Protein AF-A0A8S2UD18-F1 (afdb_monomer)

Mean predicted aligned error: 2.88 Å

pLDDT: mean 93.21, std 3.49, range [78.12, 98.25]

Sequence (74 aa):
MECLKQLSAVGLTIIFYIHQPRYSIFKLFDTVLLMDKGKTFDQSPALGLLPHFNIQGYPCDVRDHPADFALDVL

Structure (mmCIF, N/CA/C/O backbone):
data_AF-A0A8S2UD18-F1
#
_entry.id   AF-A0A8S2UD18-F1
#
loop_
_atom_site.group_PDB
_atom_site.id
_atom_site.type_symbol
_atom_site.label_atom_id
_atom_site.label_alt_id
_atom_site.label_comp_id
_atom_site.label_asym_id
_atom_site.label_entity_id
_atom_site.label_seq_id
_atom_site.pdbx_PDB_ins_code
_atom_site.Cartn_x
_atom_site.Cartn_y
_atom_site.Cartn_z
_atom_site.occupancy
_atom_site.B_iso_or_equiv
_atom_site.auth_seq_id
_atom_site.auth_comp_id
_atom_site.auth_asym_id
_atom_site.auth_atom_id
_atom_site.pdbx_PDB_model_num
ATOM 1 N N . MET A 1 1 ? 0.822 -4.196 12.925 1.00 92.00 1 MET A N 1
ATOM 2 C CA . MET A 1 1 ? -0.054 -3.622 11.878 1.00 92.00 1 MET A CA 1
ATOM 3 C C . MET A 1 1 ? -1.523 -3.941 12.101 1.00 92.00 1 MET A C 1
ATOM 5 O O . MET A 1 1 ? -2.332 -3.049 11.908 1.00 92.00 1 MET A O 1
ATOM 9 N N . GLU A 1 2 ? -1.878 -5.136 12.579 1.00 93.62 2 GLU A N 1
ATOM 10 C CA . GLU A 1 2 ? -3.274 -5.489 12.906 1.00 93.62 2 GLU A CA 1
ATOM 11 C C . GLU A 1 2 ? -3.948 -4.511 13.877 1.00 93.62 2 GLU A C 1
ATOM 13 O O . GLU A 1 2 ? -5.050 -4.059 13.599 1.00 93.62 2 GLU A O 1
ATOM 18 N N . CYS A 1 3 ? -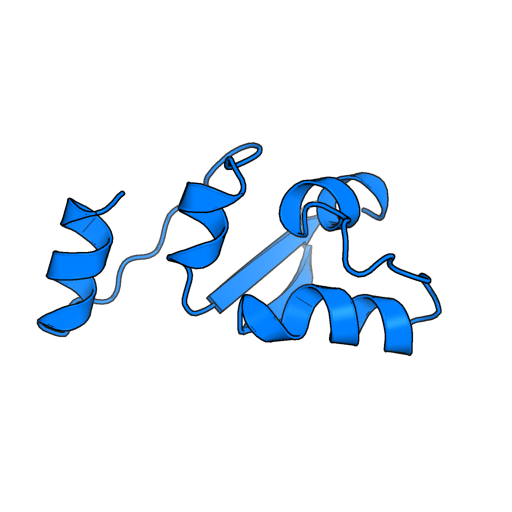3.260 -4.094 14.948 1.00 97.12 3 CYS A N 1
ATOM 19 C CA . CYS A 1 3 ? -3.774 -3.069 15.865 1.00 97.12 3 CYS A CA 1
ATOM 20 C C . CYS A 1 3 ? -4.121 -1.753 15.139 1.00 97.12 3 CYS A C 1
ATOM 22 O O . CYS A 1 3 ? -5.201 -1.207 15.334 1.00 97.12 3 CYS A O 1
ATOM 24 N N . LEU A 1 4 ? -3.264 -1.280 14.223 1.00 97.19 4 LEU A N 1
ATOM 25 C CA . LEU A 1 4 ? -3.566 -0.087 13.421 1.00 97.19 4 LEU A CA 1
ATOM 26 C C . LEU A 1 4 ? -4.780 -0.321 12.513 1.00 97.19 4 LEU A C 1
ATOM 28 O O . LEU A 1 4 ? -5.636 0.548 12.408 1.00 97.19 4 LEU A O 1
ATOM 32 N N . LYS A 1 5 ? -4.913 -1.510 11.914 1.00 96.31 5 LYS A N 1
ATOM 33 C CA . LYS A 1 5 ? -6.091 -1.842 11.101 1.00 96.31 5 LYS A CA 1
ATOM 34 C C . LYS A 1 5 ? -7.384 -1.870 11.925 1.00 96.31 5 LYS A C 1
ATOM 36 O O . LYS A 1 5 ? -8.426 -1.439 11.446 1.00 96.31 5 LYS A O 1
ATOM 41 N N . GLN A 1 6 ? -7.327 -2.349 13.166 1.00 97.31 6 GLN A N 1
ATOM 42 C CA . GLN A 1 6 ? -8.469 -2.317 14.084 1.00 97.31 6 GLN A CA 1
ATOM 43 C C . GLN A 1 6 ? -8.837 -0.883 14.475 1.00 97.31 6 GLN A C 1
ATOM 45 O O . GLN A 1 6 ? -10.013 -0.532 14.487 1.00 97.31 6 GLN A O 1
ATOM 50 N N . LEU A 1 7 ? -7.836 -0.041 14.742 1.00 97.81 7 LEU A N 1
ATOM 51 C CA . LEU A 1 7 ? -8.047 1.376 15.029 1.00 97.81 7 LEU A CA 1
ATOM 52 C C . LEU A 1 7 ? -8.655 2.120 13.829 1.00 97.81 7 LEU A C 1
ATOM 54 O O . LEU A 1 7 ? -9.548 2.945 14.016 1.00 97.81 7 LEU A O 1
ATOM 58 N N . SER A 1 8 ? -8.243 1.808 12.597 1.00 97.31 8 SER A N 1
ATOM 59 C CA . SER A 1 8 ? -8.874 2.422 11.425 1.00 97.31 8 SER A CA 1
ATOM 60 C C . SER A 1 8 ? -10.314 1.952 11.217 1.00 97.31 8 SER A C 1
ATOM 62 O O . SER A 1 8 ? -11.174 2.755 10.863 1.00 97.31 8 SER A O 1
ATOM 64 N N . ALA A 1 9 ? -10.617 0.690 11.536 1.00 96.62 9 ALA A N 1
ATOM 65 C CA . ALA A 1 9 ? -11.972 0.146 11.460 1.00 96.62 9 ALA A CA 1
ATOM 66 C C . ALA A 1 9 ? -12.964 0.805 12.439 1.00 96.62 9 ALA A C 1
ATOM 68 O O . ALA A 1 9 ? -14.163 0.799 12.172 1.00 96.62 9 ALA A O 1
ATOM 69 N N . VAL A 1 10 ? -12.490 1.410 13.539 1.00 97.56 10 VAL A N 1
ATOM 70 C CA . VAL A 1 10 ? -13.336 2.204 14.455 1.00 97.56 10 VAL A CA 1
ATOM 71 C C . VAL A 1 10 ? -13.461 3.679 14.047 1.00 97.56 10 VAL A C 1
ATOM 73 O O . VAL A 1 10 ? -14.042 4.473 14.783 1.00 97.56 10 VAL A O 1
ATOM 76 N N . GLY A 1 11 ? -12.943 4.052 12.871 1.00 97.00 11 GLY A N 1
ATOM 77 C CA . GLY A 1 11 ? -13.107 5.380 12.274 1.00 97.00 11 GLY A CA 1
ATOM 78 C C . GLY A 1 11 ? -11.918 6.327 12.446 1.00 97.00 11 GLY A C 1
ATOM 79 O O . GLY A 1 11 ? -12.045 7.509 12.131 1.00 97.00 11 GLY A O 1
ATOM 80 N N . LEU A 1 12 ? -10.766 5.850 12.932 1.00 98.25 12 LEU A N 1
ATOM 81 C CA . LEU A 1 12 ? -9.561 6.678 13.022 1.00 98.25 12 LEU A CA 1
ATOM 82 C C . LEU A 1 12 ? -8.801 6.707 11.692 1.00 98.25 12 LEU A C 1
ATOM 84 O O . LEU A 1 12 ? -8.426 5.671 11.145 1.00 98.25 12 LEU A O 1
ATOM 88 N N . THR A 1 13 ? -8.481 7.904 11.206 1.00 97.50 13 THR A N 1
ATOM 89 C CA . THR A 1 13 ? -7.568 8.061 10.069 1.00 97.50 13 THR A CA 1
ATOM 90 C C . THR A 1 13 ? -6.132 7.861 10.539 1.00 97.50 13 THR A C 1
ATOM 92 O O . THR A 1 13 ? -5.634 8.617 11.372 1.00 97.50 13 THR A O 1
ATOM 95 N N . ILE A 1 14 ? -5.451 6.859 9.985 1.00 97.62 14 ILE A N 1
ATOM 96 C CA . ILE A 1 14 ? -4.058 6.545 10.309 1.00 97.62 14 ILE A CA 1
ATOM 97 C C . ILE A 1 14 ? -3.212 6.769 9.063 1.00 97.62 14 ILE A C 1
ATOM 99 O O . ILE A 1 14 ? -3.419 6.124 8.039 1.00 97.62 14 ILE A O 1
ATOM 103 N N . ILE A 1 15 ? -2.238 7.668 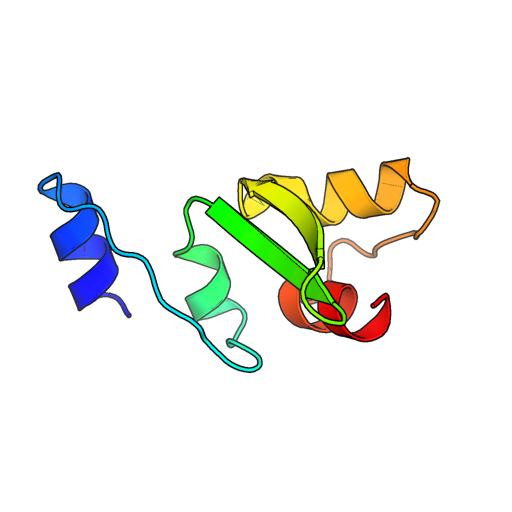9.176 1.00 97.19 15 ILE A N 1
ATOM 104 C CA . ILE A 1 15 ? -1.251 7.948 8.134 1.00 97.19 15 ILE A CA 1
ATOM 105 C C . ILE A 1 15 ? 0.111 7.566 8.699 1.00 97.19 15 ILE A C 1
ATOM 107 O O . ILE A 1 15 ? 0.475 7.990 9.795 1.00 97.19 15 ILE A O 1
ATOM 111 N N . PHE A 1 16 ? 0.855 6.746 7.968 1.00 96.56 16 PHE A N 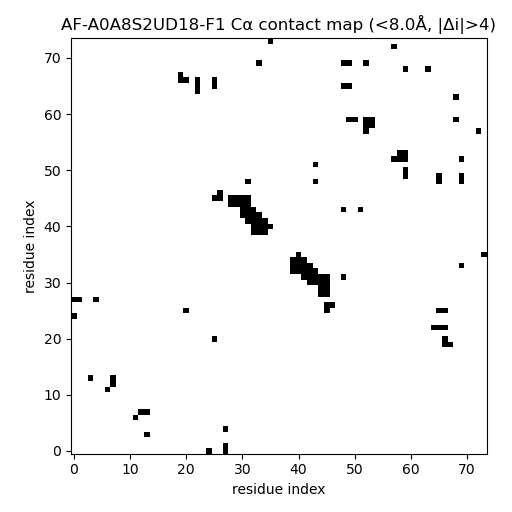1
ATOM 112 C CA . 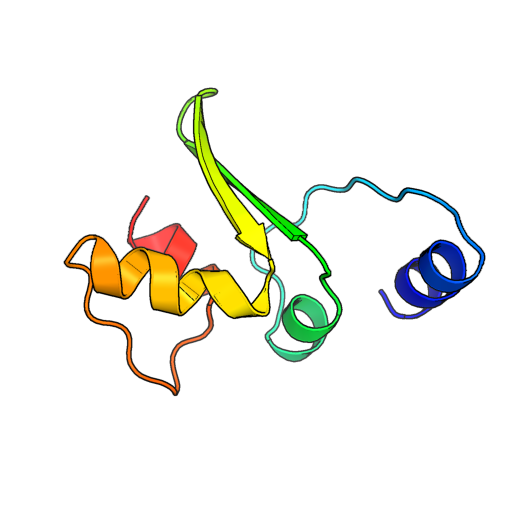PHE A 1 16 ? 2.184 6.312 8.368 1.00 96.56 16 PHE A CA 1
ATOM 113 C C . PHE A 1 16 ? 3.068 6.110 7.141 1.00 96.56 16 PHE A C 1
ATOM 115 O O . PHE A 1 16 ? 2.585 5.912 6.029 1.00 96.56 16 PHE A O 1
ATOM 122 N N . TYR A 1 17 ? 4.374 6.139 7.376 1.00 95.06 17 TYR A N 1
ATOM 123 C CA . TYR A 1 17 ? 5.390 5.720 6.422 1.00 95.06 17 TYR A CA 1
ATOM 124 C C . TYR A 1 17 ? 5.908 4.339 6.826 1.00 95.06 17 TYR A C 1
ATOM 126 O O . TYR A 1 17 ? 6.052 4.040 8.015 1.00 95.06 17 TYR A O 1
ATOM 134 N N . ILE A 1 18 ? 6.196 3.497 5.838 1.00 94.25 18 ILE A N 1
ATOM 135 C CA . ILE A 1 18 ? 6.812 2.191 6.042 1.00 94.25 18 ILE A CA 1
ATOM 136 C C . ILE A 1 18 ? 7.821 1.932 4.931 1.00 94.25 18 ILE A C 1
ATOM 138 O O . ILE A 1 18 ? 7.538 2.160 3.758 1.00 94.25 18 ILE A O 1
ATOM 142 N N . HIS A 1 19 ? 8.996 1.440 5.306 1.00 91.12 19 HIS A N 1
ATOM 143 C CA . HIS A 1 19 ? 10.004 1.008 4.350 1.00 91.12 19 HIS A CA 1
ATOM 144 C C . HIS A 1 19 ? 9.783 -0.472 4.024 1.00 91.12 19 HIS A C 1
ATOM 146 O O . HIS A 1 19 ? 9.814 -1.290 4.944 1.00 91.12 19 HIS A O 1
ATOM 152 N N . GLN A 1 20 ? 9.559 -0.798 2.745 1.00 87.94 20 GLN A N 1
ATOM 153 C CA . GLN A 1 20 ? 9.488 -2.173 2.215 1.00 87.94 20 GLN A CA 1
ATOM 154 C C . GLN A 1 20 ? 8.639 -3.135 3.081 1.00 87.94 20 GLN A C 1
ATOM 156 O O . GLN A 1 20 ? 9.168 -4.012 3.773 1.00 87.94 20 GLN A O 1
ATOM 161 N N . PRO A 1 21 ? 7.303 -2.965 3.113 1.00 95.12 21 PRO A N 1
ATOM 162 C CA . PRO A 1 21 ? 6.432 -3.840 3.888 1.00 95.12 21 PRO A CA 1
ATOM 163 C C . PRO A 1 21 ? 6.437 -5.258 3.313 1.00 95.12 21 PRO A C 1
ATOM 165 O O . PRO A 1 21 ? 6.478 -5.444 2.108 1.00 95.12 21 PRO A O 1
ATOM 168 N N . ARG A 1 22 ? 6.280 -6.276 4.164 1.00 95.19 22 ARG A N 1
ATOM 169 C CA . ARG A 1 22 ? 5.973 -7.635 3.685 1.00 95.19 22 ARG A CA 1
ATOM 170 C C . ARG A 1 22 ? 4.596 -7.680 3.015 1.00 95.19 22 ARG A C 1
ATOM 172 O O . ARG A 1 22 ? 3.694 -6.948 3.428 1.00 95.19 22 ARG A O 1
ATOM 179 N N . TYR A 1 23 ? 4.372 -8.665 2.141 1.00 93.62 23 TYR A N 1
ATOM 180 C CA . TYR A 1 23 ? 3.095 -8.824 1.421 1.00 93.62 23 TYR A CA 1
ATOM 181 C C . TYR A 1 23 ? 1.887 -8.900 2.348 1.00 93.62 23 TYR A C 1
ATOM 183 O O . TYR A 1 23 ? 0.846 -8.290 2.115 1.00 93.62 23 TYR A O 1
ATOM 191 N N . SER A 1 24 ? 2.029 -9.647 3.444 1.00 94.56 24 SER A N 1
ATOM 192 C CA . SER A 1 24 ? 0.978 -9.796 4.449 1.00 94.56 24 SER A CA 1
ATOM 193 C C . SER A 1 24 ? 0.589 -8.472 5.102 1.00 94.56 24 SER A C 1
ATOM 195 O O . SER A 1 24 ? -0.575 -8.297 5.442 1.00 94.56 24 SER A O 1
ATOM 197 N N . ILE A 1 25 ? 1.539 -7.546 5.245 1.00 95.69 25 ILE A N 1
ATOM 198 C CA . ILE A 1 25 ? 1.302 -6.207 5.781 1.00 95.69 25 ILE A CA 1
ATOM 199 C C . ILE A 1 25 ? 0.689 -5.305 4.711 1.00 95.69 25 ILE A C 1
ATOM 201 O O . ILE A 1 25 ? -0.281 -4.617 5.013 1.00 95.69 25 ILE A O 1
ATOM 205 N N . PHE A 1 26 ? 1.205 -5.338 3.478 1.00 95.25 26 PHE A N 1
ATOM 206 C CA . PHE A 1 26 ? 0.690 -4.522 2.374 1.00 95.25 26 PHE A CA 1
ATOM 207 C C . PHE 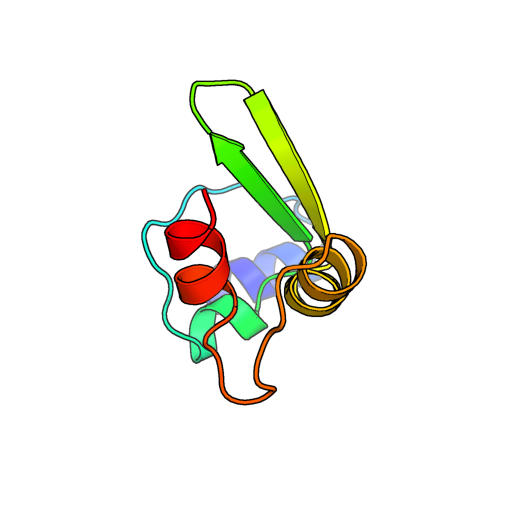A 1 26 ? -0.805 -4.762 2.129 1.00 95.25 26 PHE A C 1
ATOM 209 O O . PHE A 1 26 ? -1.569 -3.819 1.952 1.00 95.25 26 PHE A O 1
ATOM 216 N N . LYS A 1 27 ? -1.256 -6.019 2.237 1.00 94.12 27 LYS A N 1
ATOM 217 C CA . LYS A 1 27 ? -2.679 -6.391 2.130 1.00 94.12 27 LYS A CA 1
ATOM 218 C C . LYS A 1 27 ? -3.603 -5.723 3.155 1.00 94.12 27 LYS A C 1
ATOM 220 O O . LYS A 1 27 ? -4.817 -5.786 2.994 1.00 94.12 27 LYS A O 1
ATOM 225 N N . LEU A 1 28 ? -3.066 -5.138 4.226 1.00 96.31 28 LEU A N 1
ATOM 226 C CA . LEU A 1 28 ? -3.863 -4.432 5.231 1.00 96.31 28 LEU A CA 1
ATOM 227 C C . LEU A 1 28 ? -4.131 -2.972 4.845 1.00 96.31 28 LEU A C 1
ATOM 229 O O . LEU A 1 28 ? -4.972 -2.331 5.480 1.00 96.31 28 LEU A O 1
ATOM 233 N N . PHE A 1 29 ? -3.417 -2.437 3.853 1.00 96.38 29 PHE A N 1
ATOM 234 C CA . PHE A 1 29 ? -3.509 -1.035 3.470 1.00 96.38 29 PHE A CA 1
ATOM 235 C C . PHE A 1 29 ? -4.790 -0.775 2.686 1.00 96.38 29 PHE A C 1
ATOM 237 O O . PHE A 1 29 ? -5.180 -1.561 1.827 1.00 96.38 29 PHE A O 1
ATOM 244 N N . ASP A 1 30 ? -5.430 0.351 2.979 1.00 96.50 30 ASP A N 1
ATOM 245 C CA . ASP A 1 30 ? -6.583 0.822 2.213 1.00 96.50 30 ASP A CA 1
ATOM 246 C C . ASP A 1 30 ? -6.111 1.642 1.002 1.00 96.50 30 ASP A C 1
ATOM 248 O O . ASP A 1 30 ? -6.501 1.374 -0.135 1.00 96.50 30 ASP A O 1
ATOM 252 N N . THR A 1 31 ? -5.178 2.567 1.236 1.00 96.12 31 THR A N 1
ATOM 253 C CA . THR A 1 31 ? -4.629 3.496 0.238 1.00 96.12 31 THR A CA 1
ATOM 254 C C . THR A 1 31 ? -3.107 3.498 0.305 1.00 96.12 31 THR A C 1
ATOM 256 O O . THR A 1 31 ? -2.532 3.413 1.391 1.00 96.12 31 THR A O 1
ATOM 259 N N . VAL A 1 32 ? -2.459 3.634 -0.851 1.00 96.06 32 VAL A N 1
ATOM 260 C CA . VAL A 1 32 ? -1.013 3.814 -0.991 1.00 96.06 32 VAL A CA 1
ATOM 261 C C . VAL A 1 32 ? -0.744 5.191 -1.590 1.00 96.06 32 VAL A C 1
ATOM 263 O O . VAL A 1 32 ? -1.415 5.611 -2.529 1.00 96.06 32 VAL A O 1
ATOM 266 N N . LEU A 1 33 ? 0.239 5.892 -1.026 1.00 95.75 33 LEU A N 1
ATOM 267 C CA . LEU A 1 33 ? 0.808 7.117 -1.577 1.00 95.75 33 LEU A CA 1
ATOM 268 C C . LEU A 1 33 ? 2.281 6.842 -1.882 1.00 95.75 33 LEU A C 1
ATOM 270 O O . LEU A 1 33 ? 3.068 6.626 -0.958 1.00 95.75 33 LEU A O 1
ATOM 274 N N . LEU A 1 34 ? 2.642 6.841 -3.162 1.00 94.31 34 LEU A N 1
ATOM 275 C CA . LEU A 1 34 ? 4.025 6.712 -3.609 1.00 94.31 34 LEU A CA 1
ATOM 276 C C . LEU A 1 34 ? 4.618 8.089 -3.863 1.00 94.31 34 LEU A C 1
ATOM 278 O O . LEU A 1 34 ? 3.997 8.945 -4.497 1.00 94.31 34 LEU A O 1
ATOM 282 N N . MET A 1 35 ? 5.838 8.293 -3.379 1.00 93.62 35 MET A N 1
ATOM 283 C CA . MET A 1 35 ? 6.553 9.554 -3.516 1.00 93.62 35 MET A CA 1
ATOM 284 C C . MET A 1 35 ? 7.989 9.306 -3.974 1.00 93.62 35 MET A C 1
ATOM 286 O O . MET A 1 35 ? 8.666 8.452 -3.409 1.00 93.62 35 MET A O 1
ATOM 290 N N . ASP A 1 36 ? 8.468 10.111 -4.923 1.00 92.25 36 ASP A N 1
ATOM 291 C CA . ASP A 1 36 ? 9.884 10.202 -5.303 1.00 92.25 36 ASP A CA 1
ATOM 292 C C . ASP A 1 36 ? 10.330 11.671 -5.279 1.00 92.25 36 ASP A C 1
ATOM 294 O O . ASP A 1 36 ? 9.619 12.564 -5.746 1.00 92.25 36 ASP A O 1
ATOM 298 N N . LYS A 1 37 ? 11.499 11.941 -4.683 1.00 93.56 37 LYS A N 1
ATOM 299 C CA . LYS A 1 37 ? 12.119 13.284 -4.582 1.00 93.56 37 LYS A CA 1
ATOM 300 C C . LYS A 1 37 ? 11.146 14.410 -4.181 1.00 93.56 37 LYS A C 1
ATOM 302 O O . LYS A 1 37 ? 11.196 15.517 -4.717 1.00 93.56 37 LYS A O 1
ATOM 307 N N . GLY A 1 38 ? 10.255 14.134 -3.226 1.00 93.00 38 GLY A N 1
ATOM 308 C CA . GLY A 1 38 ? 9.294 15.111 -2.697 1.00 93.00 38 GLY A CA 1
ATOM 309 C C . GLY A 1 38 ? 8.068 15.363 -3.582 1.00 93.00 38 GLY A C 1
ATOM 310 O O . GLY A 1 38 ? 7.280 16.256 -3.276 1.00 93.00 38 GLY A O 1
ATOM 311 N N . LYS A 1 39 ? 7.885 14.591 -4.657 1.00 93.62 39 LYS A N 1
ATOM 312 C CA . LYS A 1 39 ? 6.698 14.629 -5.516 1.00 93.62 39 LYS A CA 1
ATOM 313 C C . LYS A 1 39 ? 5.872 13.367 -5.330 1.00 93.62 39 LYS A C 1
ATOM 315 O O . LYS A 1 39 ? 6.423 12.284 -5.159 1.00 93.62 39 LYS A O 1
ATOM 320 N N . THR A 1 40 ? 4.555 13.511 -5.404 1.00 93.44 40 THR A N 1
ATOM 321 C CA . THR A 1 40 ? 3.644 12.369 -5.488 1.00 93.44 40 THR A CA 1
ATOM 322 C C . THR A 1 40 ? 3.761 11.742 -6.868 1.00 93.44 40 THR A C 1
ATOM 324 O O . THR A 1 40 ? 3.577 12.432 -7.870 1.00 93.44 40 THR A O 1
ATOM 327 N N . PHE A 1 41 ? 4.066 10.451 -6.901 1.00 91.38 41 PHE A N 1
ATOM 328 C CA . PHE A 1 41 ? 4.080 9.653 -8.119 1.00 91.38 41 PHE A CA 1
ATOM 329 C C . PHE A 1 41 ? 2.709 9.015 -8.364 1.00 91.38 41 PHE A C 1
ATOM 331 O O . PHE A 1 41 ? 2.141 9.179 -9.438 1.00 91.38 41 PHE A O 1
ATOM 338 N N . ASP A 1 42 ? 2.152 8.356 -7.344 1.00 91.94 42 ASP A N 1
ATOM 339 C CA . ASP A 1 42 ? 0.832 7.728 -7.407 1.00 91.94 42 ASP A CA 1
ATOM 340 C C . ASP A 1 42 ? 0.088 7.858 -6.073 1.00 91.94 42 ASP A C 1
ATOM 342 O O . ASP A 1 42 ? 0.694 7.887 -4.997 1.00 91.94 42 ASP A O 1
ATOM 346 N N . GLN A 1 43 ? -1.238 7.921 -6.159 1.00 94.25 43 GLN A N 1
ATOM 347 C CA . GLN A 1 43 ? -2.138 7.798 -5.024 1.00 94.25 43 GLN A CA 1
ATOM 348 C C . GLN A 1 43 ? -3.335 6.943 -5.437 1.00 94.25 43 GLN A C 1
ATOM 350 O O . GLN A 1 43 ? -4.274 7.422 -6.076 1.00 94.25 43 GLN A O 1
ATOM 355 N N . SER A 1 44 ? -3.320 5.680 -5.030 1.00 92.81 44 SER A N 1
ATOM 356 C CA . SER A 1 44 ? -4.327 4.696 -5.419 1.00 92.81 44 SER A CA 1
ATOM 357 C C . SER A 1 44 ? -4.731 3.809 -4.237 1.00 92.81 44 SER A C 1
ATOM 359 O O . SER A 1 44 ? -4.017 3.728 -3.230 1.00 92.81 44 SER A O 1
ATOM 361 N N . PRO A 1 45 ? -5.896 3.135 -4.297 1.00 96.00 45 PRO A N 1
ATOM 362 C CA . PRO A 1 45 ? -6.186 2.040 -3.378 1.00 96.00 45 PRO A CA 1
ATOM 363 C C . PRO A 1 45 ? -5.071 0.993 -3.448 1.00 96.00 45 PRO A C 1
ATOM 365 O O . PRO A 1 45 ? -4.570 0.718 -4.535 1.00 96.00 45 PRO A O 1
ATOM 368 N N . ALA A 1 46 ? -4.720 0.342 -2.337 1.00 94.38 46 ALA A N 1
ATOM 369 C CA . ALA A 1 46 ? -3.609 -0.622 -2.330 1.00 94.38 46 ALA A CA 1
ATOM 370 C C . ALA A 1 46 ? -3.782 -1.756 -3.364 1.00 94.38 46 ALA A C 1
ATOM 372 O O . ALA A 1 46 ? -2.817 -2.190 -3.991 1.00 94.38 46 ALA A O 1
ATOM 373 N N . LEU A 1 47 ? -5.027 -2.193 -3.596 1.00 91.44 47 LEU A N 1
ATOM 374 C CA . LEU A 1 47 ? -5.380 -3.186 -4.621 1.00 91.44 47 LEU A CA 1
ATOM 375 C C . LEU A 1 47 ? -5.295 -2.648 -6.061 1.00 91.44 47 LEU A C 1
ATOM 377 O O . LEU A 1 47 ? -5.208 -3.430 -7.003 1.00 91.44 47 LEU A O 1
ATOM 381 N N . GLY A 1 48 ? -5.344 -1.328 -6.237 1.00 91.75 48 GLY A N 1
ATOM 382 C CA . GLY A 1 48 ? -5.267 -0.645 -7.528 1.00 91.75 48 GLY A CA 1
ATOM 383 C C . GLY A 1 48 ? -3.844 -0.326 -7.987 1.00 91.75 48 GLY A C 1
ATOM 384 O O . GLY A 1 48 ? -3.677 0.093 -9.130 1.00 91.75 48 GLY A O 1
ATOM 385 N N . LEU A 1 49 ? -2.832 -0.564 -7.146 1.00 92.69 49 LEU A N 1
ATOM 386 C CA . LEU A 1 49 ? -1.454 -0.157 -7.415 1.00 92.69 49 LEU A CA 1
ATOM 387 C C . LEU A 1 49 ? -0.843 -0.846 -8.647 1.00 92.69 49 LEU A C 1
ATOM 389 O O . LEU A 1 49 ? -0.405 -0.178 -9.578 1.00 92.69 49 LEU A O 1
ATOM 393 N N . LEU A 1 50 ? -0.844 -2.183 -8.697 1.00 91.69 50 LEU A N 1
ATOM 394 C CA . LEU A 1 50 ? -0.316 -2.918 -9.859 1.00 91.69 50 LEU A CA 1
ATOM 395 C C . LEU A 1 50 ? -1.106 -2.627 -11.153 1.00 91.69 50 LEU A C 1
ATOM 397 O O . LEU A 1 50 ? -0.480 -2.367 -12.180 1.00 91.69 50 LEU A O 1
ATOM 401 N N . PRO A 1 51 ? -2.458 -2.597 -11.147 1.00 91.19 51 PRO A N 1
ATOM 402 C CA . PRO A 1 51 ? -3.222 -2.139 -12.308 1.00 91.19 51 PRO A CA 1
ATOM 403 C C . PRO A 1 51 ? -2.825 -0.743 -12.805 1.00 91.19 51 PRO A C 1
ATOM 405 O O . PRO A 1 51 ? -2.759 -0.536 -14.016 1.00 91.19 51 PRO A O 1
ATOM 408 N N . HIS A 1 52 ? -2.544 0.198 -11.897 1.00 90.25 52 HIS A N 1
ATOM 409 C CA . HIS A 1 52 ? -2.094 1.543 -12.253 1.00 90.25 52 HIS A CA 1
ATOM 410 C C . HIS A 1 52 ? -0.767 1.508 -13.025 1.00 90.25 52 HIS A C 1
ATOM 412 O O . HIS A 1 52 ? -0.677 2.078 -14.112 1.00 90.25 52 HIS A O 1
ATOM 418 N N . PHE A 1 53 ? 0.227 0.774 -12.521 1.00 91.69 53 PHE A N 1
ATOM 419 C CA . PHE A 1 53 ? 1.512 0.593 -13.203 1.00 91.69 53 PHE A CA 1
ATOM 420 C C . PHE A 1 53 ? 1.369 -0.076 -14.575 1.00 91.69 53 PHE A C 1
ATOM 422 O O . PHE A 1 53 ? 1.954 0.392 -15.555 1.00 91.69 53 PHE A O 1
ATOM 429 N N . ASN A 1 54 ? 0.527 -1.106 -14.680 1.00 90.56 54 ASN A N 1
ATOM 430 C CA . ASN A 1 54 ? 0.289 -1.797 -15.944 1.00 90.56 54 ASN A CA 1
ATOM 431 C C . ASN A 1 54 ? -0.311 -0.866 -17.015 1.00 90.56 54 ASN A C 1
ATOM 433 O O . ASN A 1 54 ? 0.090 -0.916 -18.176 1.00 90.56 54 ASN A O 1
ATOM 437 N N . ILE A 1 55 ? -1.224 0.037 -16.630 1.00 90.81 55 ILE A N 1
ATOM 438 C CA . ILE A 1 55 ? -1.785 1.061 -17.533 1.00 90.81 55 ILE A CA 1
ATOM 439 C C . ILE A 1 55 ? -0.712 2.062 -17.986 1.00 90.81 55 ILE A C 1
ATOM 441 O O . ILE A 1 55 ? -0.754 2.533 -19.121 1.00 90.81 55 ILE A O 1
ATOM 445 N N . GLN A 1 56 ? 0.264 2.365 -17.130 1.00 90.06 56 GLN A N 1
ATOM 446 C CA . GLN A 1 56 ? 1.386 3.248 -17.458 1.00 90.06 56 GLN A CA 1
ATOM 447 C C . GLN A 1 56 ? 2.482 2.577 -18.304 1.00 90.06 56 GLN A C 1
ATOM 449 O O . GLN A 1 56 ? 3.468 3.226 -18.649 1.00 90.06 56 GLN A O 1
ATOM 454 N N . GLY A 1 57 ? 2.307 1.308 -18.686 1.00 92.81 57 GLY A N 1
ATOM 455 C CA . GLY A 1 57 ? 3.259 0.579 -19.525 1.00 92.81 57 GLY A CA 1
ATOM 456 C C . GLY A 1 57 ? 4.354 -0.149 -18.747 1.00 92.81 57 GLY A C 1
ATOM 457 O O . GLY A 1 57 ? 5.324 -0.593 -19.358 1.00 92.81 57 GLY A O 1
ATOM 458 N N . TYR A 1 58 ? 4.194 -0.306 -17.430 1.00 91.62 58 TYR A N 1
ATOM 459 C CA . TYR A 1 58 ? 5.043 -1.153 -16.595 1.00 91.62 58 TYR A CA 1
ATOM 460 C C . TYR A 1 58 ? 4.346 -2.503 -16.387 1.00 91.62 58 TYR A C 1
ATOM 462 O O . TYR A 1 58 ? 3.466 -2.602 -15.532 1.00 91.62 58 TYR A O 1
ATOM 470 N N . PRO 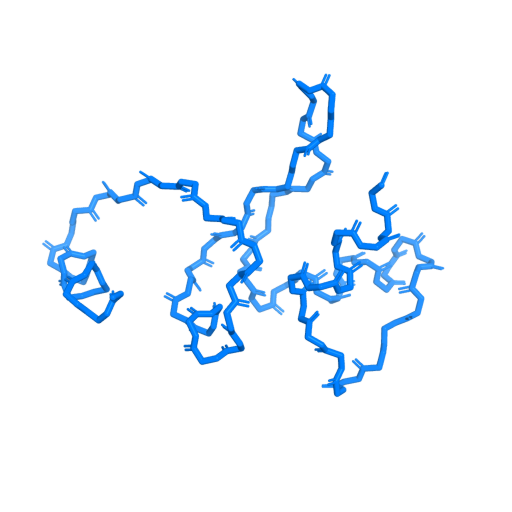A 1 59 ? 4.670 -3.541 -17.178 1.00 89.56 59 PRO A N 1
ATOM 471 C CA . PRO A 1 59 ? 4.010 -4.834 -17.057 1.00 89.56 59 PRO A CA 1
ATOM 472 C C . PRO A 1 59 ? 4.327 -5.472 -15.700 1.00 89.56 59 PRO A C 1
ATOM 474 O O . PRO A 1 59 ? 5.490 -5.712 -15.383 1.00 89.56 59 PRO A O 1
ATOM 477 N N . CYS A 1 60 ? 3.285 -5.765 -14.923 1.00 87.94 60 CYS A N 1
ATOM 478 C CA . CYS A 1 60 ? 3.387 -6.423 -13.618 1.00 87.94 60 CYS A CA 1
ATOM 479 C C . CYS A 1 60 ? 2.943 -7.889 -13.721 1.00 87.94 60 CYS A C 1
ATOM 481 O O . CYS A 1 60 ? 1.885 -8.172 -14.294 1.00 87.94 60 CYS A O 1
ATOM 483 N N . ASP A 1 61 ? 3.684 -8.821 -13.117 1.00 87.19 61 ASP A N 1
ATOM 484 C CA . ASP A 1 61 ? 3.191 -10.181 -12.877 1.00 87.19 61 ASP A CA 1
ATOM 485 C C . ASP A 1 61 ? 2.223 -10.156 -11.682 1.00 87.19 61 ASP A C 1
ATOM 487 O O . ASP A 1 61 ? 2.408 -9.441 -10.698 1.00 87.19 61 ASP A O 1
ATOM 491 N N . VAL A 1 62 ? 1.180 -10.983 -11.727 1.00 78.12 62 VAL A N 1
ATOM 492 C CA . VAL A 1 62 ? 0.235 -11.152 -10.608 1.00 78.12 62 VAL A CA 1
ATOM 493 C C . VAL A 1 62 ? 0.899 -11.687 -9.332 1.00 78.12 62 VAL A C 1
ATOM 495 O O . VAL A 1 62 ? 0.302 -11.637 -8.257 1.00 78.12 62 VAL A O 1
ATOM 498 N N . ARG A 1 63 ? 2.111 -12.238 -9.448 1.00 85.25 63 ARG A N 1
ATOM 499 C CA . ARG A 1 63 ? 2.928 -12.749 -8.342 1.00 85.25 63 ARG A CA 1
ATOM 500 C C . ARG A 1 63 ? 3.872 -11.703 -7.755 1.00 85.25 63 ARG A C 1
ATOM 502 O O . ARG A 1 63 ? 4.471 -11.990 -6.718 1.00 85.25 63 ARG A O 1
ATOM 509 N N . ASP A 1 64 ? 4.006 -10.538 -8.385 1.00 89.25 64 ASP A N 1
ATOM 510 C CA . ASP A 1 64 ? 4.896 -9.495 -7.894 1.00 89.25 64 ASP A CA 1
ATOM 511 C C . ASP A 1 64 ? 4.403 -8.944 -6.560 1.00 89.25 64 ASP A C 1
ATOM 513 O O . ASP A 1 64 ? 3.206 -8.763 -6.315 1.00 89.25 64 ASP A O 1
ATOM 517 N N . HIS A 1 65 ? 5.356 -8.655 -5.679 1.00 92.56 65 HIS A N 1
ATOM 518 C CA . HIS A 1 65 ? 5.071 -7.923 -4.463 1.00 92.56 65 HIS A CA 1
ATOM 519 C C . HIS A 1 65 ? 4.796 -6.453 -4.822 1.00 92.56 65 HIS A C 1
ATOM 521 O O . HIS A 1 65 ? 5.724 -5.773 -5.261 1.00 92.56 65 HIS A O 1
ATOM 527 N N . PRO A 1 66 ? 3.580 -5.911 -4.607 1.00 93.06 66 PRO A N 1
ATOM 528 C CA . PRO A 1 66 ? 3.226 -4.594 -5.133 1.00 93.06 66 PRO A CA 1
ATOM 529 C C . PRO A 1 66 ? 4.127 -3.465 -4.644 1.00 93.06 66 PRO A C 1
ATOM 531 O O . PRO A 1 66 ? 4.458 -2.570 -5.412 1.00 93.06 66 PRO A O 1
ATOM 534 N N . ALA A 1 67 ? 4.536 -3.506 -3.373 1.00 93.12 67 ALA A N 1
ATOM 535 C CA . ALA A 1 67 ? 5.409 -2.474 -2.826 1.00 93.12 67 ALA A CA 1
ATOM 536 C C . ALA A 1 67 ? 6.853 -2.597 -3.325 1.00 93.12 67 ALA A C 1
ATOM 538 O O . ALA A 1 67 ? 7.530 -1.581 -3.396 1.00 93.12 67 ALA A O 1
ATOM 539 N N . ASP A 1 68 ? 7.316 -3.806 -3.661 1.00 93.44 68 ASP A N 1
ATOM 540 C CA . ASP A 1 68 ? 8.691 -3.991 -4.141 1.00 93.44 68 ASP A CA 1
ATOM 541 C C . ASP A 1 68 ? 8.749 -3.552 -5.602 1.00 93.44 68 ASP A C 1
ATOM 543 O O . ASP A 1 68 ? 9.536 -2.679 -5.943 1.00 93.44 68 ASP A O 1
ATOM 547 N N . PHE A 1 69 ? 7.796 -4.026 -6.414 1.00 93.50 69 PHE A N 1
ATOM 548 C CA . PHE A 1 69 ? 7.626 -3.590 -7.798 1.00 93.50 69 PHE A CA 1
ATOM 549 C C . PHE A 1 69 ? 7.512 -2.064 -7.907 1.00 93.50 69 PHE A C 1
ATOM 551 O O . PHE A 1 69 ? 8.186 -1.441 -8.719 1.00 93.50 69 PHE A O 1
ATOM 558 N N . ALA A 1 70 ? 6.678 -1.445 -7.066 1.00 92.38 70 ALA A N 1
ATOM 559 C CA . ALA A 1 70 ? 6.521 0.002 -7.047 1.00 92.38 70 ALA A CA 1
ATOM 560 C C . ALA A 1 70 ? 7.834 0.739 -6.762 1.00 92.38 70 ALA A C 1
ATOM 562 O O . ALA A 1 70 ? 8.099 1.757 -7.389 1.00 92.38 70 ALA A O 1
ATOM 563 N N . LEU A 1 71 ? 8.637 0.246 -5.816 1.00 90.88 71 LEU A N 1
ATOM 564 C CA . LEU A 1 71 ? 9.918 0.858 -5.466 1.00 90.88 71 LEU A CA 1
ATOM 565 C C . LEU A 1 71 ? 10.996 0.618 -6.529 1.00 90.88 71 LEU A C 1
ATOM 567 O O . LEU A 1 71 ? 11.858 1.472 -6.677 1.00 90.88 71 LEU A O 1
ATOM 571 N N . ASP A 1 72 ? 10.938 -0.494 -7.264 1.00 90.62 72 ASP A N 1
ATOM 572 C CA . ASP A 1 72 ? 11.856 -0.784 -8.373 1.00 90.62 72 ASP A CA 1
ATOM 573 C C . ASP A 1 72 ? 11.576 0.085 -9.615 1.00 90.62 72 ASP A C 1
ATOM 575 O O . ASP A 1 72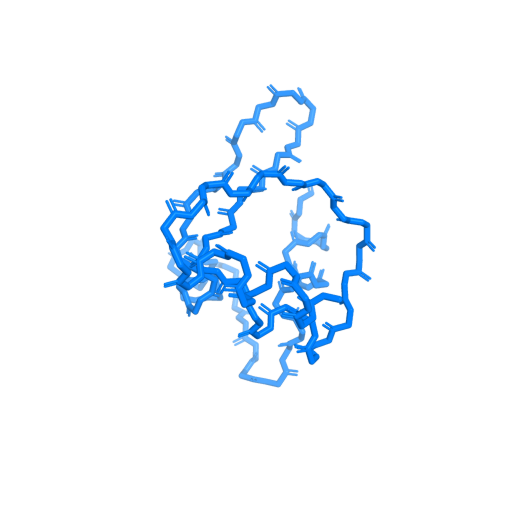 ? 12.474 0.321 -10.424 1.00 90.62 72 ASP A O 1
ATOM 579 N N . VAL A 1 73 ? 10.329 0.543 -9.788 1.00 89.19 73 VAL A N 1
ATOM 580 C CA . VAL A 1 73 ? 9.920 1.421 -10.899 1.00 89.19 73 VAL A CA 1
ATOM 581 C C . VAL A 1 73 ? 10.255 2.899 -10.648 1.00 89.19 73 VAL A C 1
ATOM 583 O O . VAL A 1 73 ? 10.484 3.628 -11.617 1.00 89.19 73 VAL A O 1
ATOM 586 N N . LEU A 1 74 ? 10.252 3.344 -9.384 1.00 84.44 74 LEU A N 1
ATOM 587 C 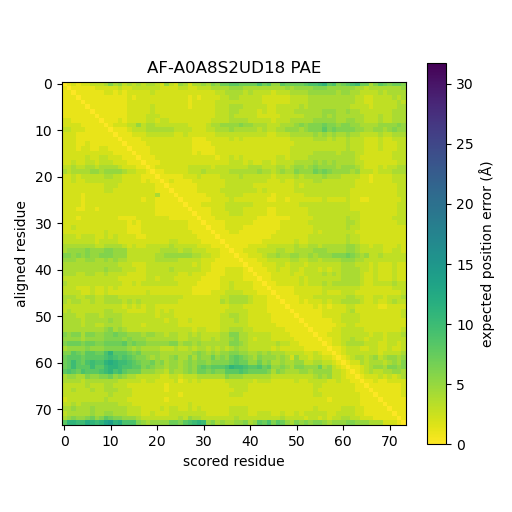CA . LEU A 1 74 ? 10.574 4.726 -8.980 1.00 84.44 74 LEU A CA 1
ATOM 588 C C . LE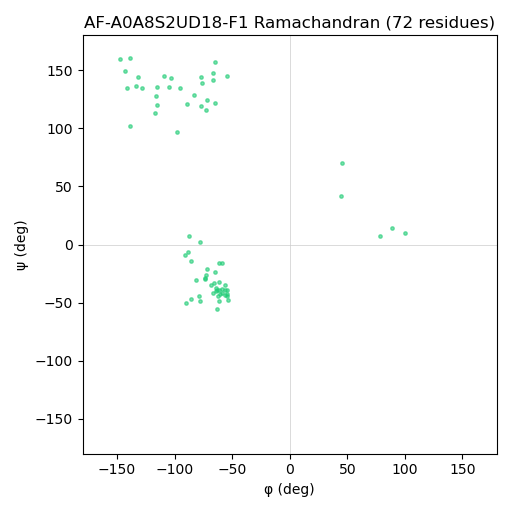U A 1 74 ? 12.065 5.057 -9.159 1.00 84.44 74 LEU A C 1
ATOM 590 O O . LEU A 1 74 ? 12.349 6.181 -9.639 1.00 84.44 74 LEU A O 1
#

Solvent-accessible surface area (backbone atoms only — not comparable to full-atom values): 4839 Å² total; per-residue (Å²): 109,67,68,59,50,54,47,38,72,76,70,45,89,82,87,85,86,79,81,82,66,53,68,82,57,52,74,67,44,68,65,42,77,42,69,58,98,92,37,81,75,47,78,40,43,45,88,44,45,55,60,53,40,38,75,74,70,45,85,65,61,95,83,57,51,61,66,57,56,54,62,74,72,107

Organism: NCBI:txid392030

Nearest PDB structures (foldseek):
  8bht-assembly1_A  TM=9.397E-01  e=1.507E-04  Homo sapiens
  7r8d-assembly1_B  TM=9.704E-01  e=6.222E-04  Homo sapiens
  7r8c-assembly1_A  TM=9.609E-01  e=8.721E-04  Homo sapiens
  7r8b-assembly1_B  TM=8.926E-01  e=2.260E-04  Homo sapiens
  7fdv-assembly1_D  TM=9.609E-01  e=1.961E-03  Homo sapiens

Radius of gyration: 12.76 Å; Cα contacts (8 Å, |Δi|>4): 66; chains: 1; bounding box: 26×28×35 Å

Secondary structure (DSSP, 8-state):
-HHHHHHHHTT-------SS--HHHHTT-SEEEEEETTEEEEEEEGGGHHHHHHHTT----TTS-HHHHHHHH-

InterPro domains:
  IPR050352 ATP-binding cassette subfamily G transporters [PTHR48041] (1-74)

Foldseek 3Di:
DVVVLVVVVVPDDDDDDDDPDDLVVLVSFQWDFDDDPRDTPDIGGSVCQQVVCVVVVNHDDPPDRSVVSSVVVD